Protein AF-A0A7X6Q719-F1 (afdb_monomer_lite)

Structure (mmCIF, N/CA/C/O backbone):
data_AF-A0A7X6Q719-F1
#
_entry.id   AF-A0A7X6Q719-F1
#
loop_
_atom_site.group_PDB
_atom_site.id
_atom_site.type_symbol
_atom_site.label_atom_id
_atom_site.label_alt_id
_atom_site.label_comp_id
_atom_site.label_asym_id
_atom_site.label_entity_id
_atom_site.label_seq_id
_atom_site.pdbx_PDB_ins_code
_atom_site.Cartn_x
_atom_site.Cartn_y
_atom_site.Cartn_z
_atom_site.occupancy
_atom_site.B_iso_or_equiv
_atom_site.auth_seq_id
_atom_site.auth_comp_id
_atom_site.auth_asym_id
_atom_site.auth_atom_id
_atom_site.pdbx_PDB_model_num
ATOM 1 N N . PRO A 1 1 ? -4.187 -2.356 -9.863 1.00 66.06 1 PRO A N 1
ATOM 2 C CA . PRO A 1 1 ? -3.577 -2.610 -11.192 1.00 66.06 1 PRO A CA 1
ATOM 3 C C . PRO A 1 1 ? -4.360 -3.713 -11.896 1.00 66.06 1 PRO A C 1
ATOM 5 O O . PRO A 1 1 ? -4.771 -4.642 -11.211 1.00 66.06 1 PRO A O 1
ATOM 8 N N . LYS A 1 2 ? -4.589 -3.619 -13.209 1.00 73.00 2 LYS A N 1
ATOM 9 C CA . LYS A 1 2 ? -5.275 -4.695 -13.951 1.00 73.00 2 LYS A CA 1
ATOM 10 C C . LYS A 1 2 ? -4.465 -5.999 -13.998 1.00 73.00 2 LYS A C 1
ATOM 12 O O . LYS A 1 2 ? -5.029 -7.074 -14.145 1.00 73.00 2 LYS A O 1
ATOM 17 N N . ILE A 1 3 ? -3.143 -5.902 -13.856 1.00 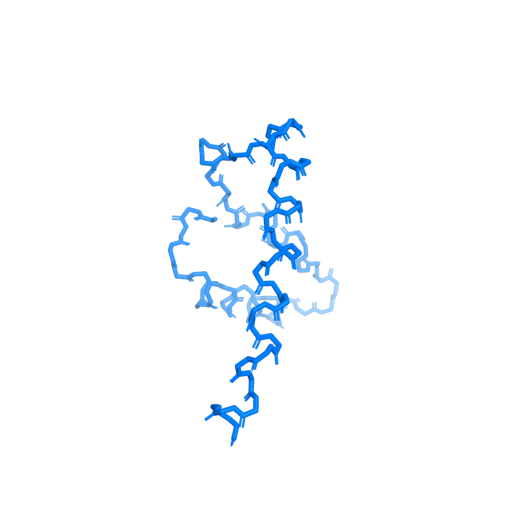75.69 3 ILE A N 1
ATOM 18 C CA . ILE A 1 3 ? -2.239 -7.053 -13.785 1.00 75.69 3 ILE A CA 1
ATOM 19 C C . ILE A 1 3 ? -2.134 -7.512 -12.325 1.00 75.69 3 ILE A C 1
ATOM 21 O O . ILE A 1 3 ? -1.744 -6.728 -11.457 1.00 75.69 3 ILE A O 1
ATOM 25 N N . GLY A 1 4 ? -2.466 -8.781 -12.061 1.00 73.81 4 GLY A N 1
ATOM 26 C CA . GLY A 1 4 ? -2.432 -9.377 -10.718 1.00 73.81 4 GLY A CA 1
ATOM 27 C C . GLY A 1 4 ? -1.021 -9.604 -10.157 1.00 73.81 4 GLY A C 1
ATOM 28 O O . GLY A 1 4 ? -0.826 -9.603 -8.945 1.00 73.81 4 GLY A O 1
ATOM 29 N N . GLU A 1 5 ? -0.010 -9.724 -11.019 1.00 79.38 5 GLU A N 1
ATOM 30 C CA . GLU A 1 5 ? 1.396 -9.941 -10.644 1.00 79.38 5 GLU A CA 1
ATOM 31 C C . GLU A 1 5 ? 2.146 -8.616 -10.413 1.00 79.38 5 GLU A C 1
ATOM 33 O O . GLU A 1 5 ? 3.153 -8.312 -11.056 1.00 79.38 5 GLU A O 1
ATOM 38 N N . ALA A 1 6 ? 1.646 -7.796 -9.483 1.00 82.94 6 ALA A N 1
ATOM 39 C CA . ALA A 1 6 ? 2.132 -6.428 -9.276 1.00 82.94 6 ALA A CA 1
ATOM 40 C C . ALA A 1 6 ? 3.638 -6.341 -8.947 1.00 82.94 6 ALA A C 1
ATOM 42 O O . ALA A 1 6 ? 4.313 -5.420 -9.403 1.00 82.94 6 ALA A O 1
ATOM 43 N N . ALA A 1 7 ? 4.176 -7.308 -8.194 1.00 86.94 7 ALA A N 1
ATOM 44 C CA . ALA A 1 7 ? 5.590 -7.324 -7.816 1.00 86.94 7 ALA A CA 1
ATOM 45 C C . ALA A 1 7 ? 6.519 -7.618 -9.009 1.00 86.94 7 ALA A C 1
ATOM 47 O O . ALA A 1 7 ? 7.491 -6.895 -9.224 1.00 86.94 7 ALA A O 1
ATOM 48 N N . ALA A 1 8 ? 6.204 -8.644 -9.808 1.00 90.75 8 ALA A N 1
ATOM 49 C CA . ALA A 1 8 ? 6.997 -9.006 -10.984 1.00 90.75 8 ALA A CA 1
ATOM 50 C C . ALA A 1 8 ? 6.945 -7.904 -12.053 1.00 90.75 8 ALA A C 1
ATOM 52 O O . ALA A 1 8 ? 7.976 -7.522 -12.608 1.00 90.75 8 ALA A O 1
ATOM 53 N N . PHE A 1 9 ? 5.758 -7.334 -12.279 1.00 92.00 9 PHE A N 1
ATOM 54 C CA . PHE A 1 9 ? 5.580 -6.228 -13.214 1.00 92.00 9 PHE A CA 1
ATOM 55 C C . PHE A 1 9 ? 6.346 -4.971 -12.777 1.00 92.00 9 PHE A C 1
ATOM 57 O O . PHE A 1 9 ? 7.038 -4.361 -13.589 1.00 92.00 9 PHE A O 1
ATOM 64 N N . GLY A 1 10 ? 6.316 -4.632 -11.485 1.00 92.56 10 GLY A N 1
ATOM 65 C CA . GLY A 1 10 ? 7.120 -3.538 -10.935 1.00 92.56 10 GLY A CA 1
ATOM 66 C C . GLY A 1 10 ? 8.623 -3.739 -11.153 1.00 92.56 10 GLY A C 1
ATOM 67 O O . GLY A 1 10 ? 9.306 -2.811 -11.583 1.00 92.56 10 GLY A O 1
ATOM 68 N N . GLY A 1 11 ? 9.127 -4.960 -10.942 1.00 93.88 11 GLY A N 1
ATOM 69 C CA . GLY A 1 11 ? 10.52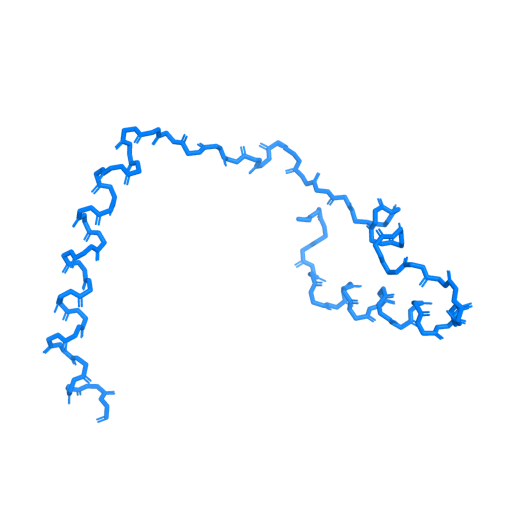6 -5.301 -11.218 1.00 93.88 11 GLY A CA 1
ATOM 70 C C . GLY A 1 11 ? 10.906 -5.135 -12.695 1.00 93.88 11 GLY A C 1
ATOM 71 O O . GLY A 1 11 ? 11.978 -4.613 -13.001 1.00 93.88 11 GLY A O 1
ATOM 72 N N . ALA A 1 12 ? 10.015 -5.499 -13.620 1.00 94.62 12 ALA A N 1
ATOM 73 C CA . ALA A 1 12 ? 10.230 -5.297 -15.052 1.00 94.62 12 ALA A CA 1
ATOM 74 C C . ALA A 1 12 ? 10.292 -3.805 -15.434 1.00 94.62 12 ALA A C 1
ATOM 76 O O . ALA A 1 12 ? 11.176 -3.408 -16.193 1.00 94.62 12 ALA A O 1
ATOM 77 N N . LEU A 1 13 ? 9.415 -2.963 -14.873 1.00 94.44 13 LEU A N 1
ATOM 78 C CA . LEU A 1 13 ? 9.437 -1.511 -15.102 1.00 94.44 13 LEU A CA 1
ATOM 79 C C . LEU A 1 13 ? 10.711 -0.859 -14.547 1.00 94.44 13 LEU A C 1
ATOM 81 O O . LEU A 1 13 ? 11.279 0.027 -15.183 1.00 94.44 13 LEU A O 1
ATOM 85 N N . GLN A 1 14 ? 11.196 -1.322 -13.392 1.00 95.06 14 GLN A N 1
ATOM 86 C CA . GLN A 1 14 ? 12.468 -0.867 -12.823 1.00 95.06 14 GLN A CA 1
ATOM 87 C C . GLN A 1 14 ? 13.662 -1.270 -13.696 1.00 95.06 14 GLN A C 1
ATOM 89 O O . GLN A 1 14 ? 14.538 -0.446 -13.947 1.00 95.06 14 GLN A O 1
ATOM 94 N N . ALA A 1 15 ? 13.684 -2.503 -14.211 1.00 96.19 15 ALA A N 1
ATOM 95 C CA . ALA A 1 15 ? 14.714 -2.944 -15.149 1.00 96.19 15 ALA A CA 1
ATOM 96 C C . ALA A 1 15 ? 14.687 -2.130 -16.455 1.00 96.19 15 ALA A C 1
ATOM 98 O O . ALA A 1 15 ? 15.737 -1.748 -16.971 1.00 96.19 15 ALA A O 1
ATOM 99 N N . TYR A 1 16 ? 13.491 -1.818 -16.957 1.00 95.31 16 TYR A N 1
ATOM 100 C CA . TYR A 1 16 ? 13.306 -0.974 -18.134 1.00 95.31 16 TYR A CA 1
ATOM 101 C C . TYR A 1 16 ? 13.788 0.465 -17.9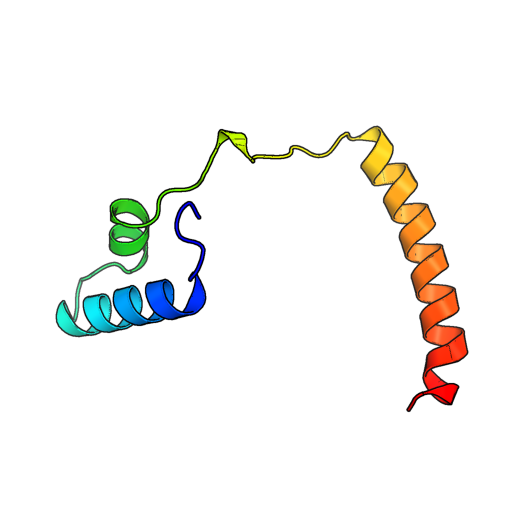02 1.00 95.31 16 TYR A C 1
ATOM 103 O O . TYR A 1 16 ? 14.483 1.026 -18.744 1.00 95.31 16 TYR A O 1
ATOM 111 N N . TRP A 1 17 ? 13.517 1.041 -16.731 1.00 96.50 17 TRP A N 1
ATOM 112 C CA . TRP A 1 17 ? 14.047 2.351 -16.352 1.00 96.50 17 TRP A CA 1
ATOM 113 C C . TRP A 1 17 ? 15.581 2.372 -16.307 1.00 96.50 17 TRP A C 1
ATOM 115 O O . TRP A 1 17 ? 16.197 3.269 -16.881 1.00 96.50 17 TRP A O 1
ATOM 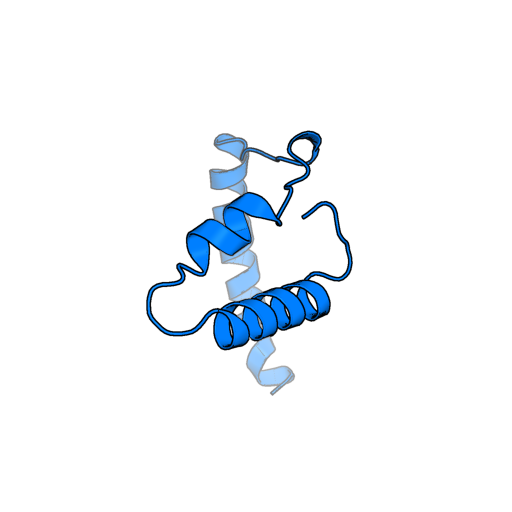125 N N . CYS A 1 18 ? 16.206 1.348 -15.716 1.00 95.50 18 CYS A N 1
ATOM 126 C CA . CYS A 1 18 ? 17.664 1.203 -15.721 1.00 95.50 18 CYS A CA 1
ATOM 127 C C . CYS A 1 18 ? 18.246 1.118 -17.143 1.00 95.50 18 CYS A C 1
ATOM 129 O O . CYS A 1 18 ? 19.352 1.602 -17.374 1.00 95.50 18 CYS A O 1
ATOM 131 N N . LEU A 1 19 ? 17.517 0.514 -18.089 1.00 95.94 19 LEU A N 1
ATOM 132 C CA . LEU A 1 19 ? 17.933 0.417 -19.490 1.00 95.94 19 LEU A CA 1
ATOM 133 C C . LEU A 1 19 ? 17.885 1.772 -20.212 1.00 95.94 19 LEU A C 1
ATOM 135 O O . LEU A 1 19 ? 18.759 2.049 -21.030 1.00 95.94 19 LEU A O 1
ATOM 139 N N . LEU A 1 20 ? 16.879 2.604 -19.927 1.00 94.06 20 LEU A N 1
ATOM 140 C CA . LEU A 1 20 ? 16.734 3.929 -20.540 1.00 94.06 20 LEU A CA 1
ATOM 141 C C . LEU A 1 20 ? 17.784 4.932 -20.036 1.00 94.06 20 LEU A C 1
ATOM 143 O O . LEU A 1 20 ? 18.170 5.834 -20.777 1.00 94.06 20 LEU A O 1
ATOM 147 N N . GLY A 1 21 ? 18.286 4.745 -18.813 1.00 89.75 21 GLY A N 1
ATOM 148 C CA . GLY A 1 21 ? 19.417 5.498 -18.278 1.00 89.75 21 GLY A CA 1
ATOM 149 C C . GLY A 1 21 ? 19.078 6.922 -17.824 1.00 89.75 21 GLY A C 1
ATOM 150 O O . GLY A 1 21 ? 17.941 7.242 -17.468 1.00 89.75 21 GLY A O 1
ATOM 151 N N . GLU A 1 22 ? 20.102 7.778 -17.771 1.00 86.19 22 GLU A N 1
ATOM 152 C CA . GLU A 1 22 ? 19.981 9.141 -17.243 1.00 86.19 22 GLU A CA 1
ATOM 153 C C . GLU A 1 22 ? 19.021 9.996 -18.087 1.00 86.19 22 GLU A C 1
ATOM 155 O O . GLU A 1 22 ? 19.199 10.160 -19.292 1.00 86.19 22 GLU A O 1
ATOM 160 N N . GLY A 1 23 ? 18.001 10.559 -17.430 1.00 84.75 23 GLY A N 1
ATOM 161 C CA . GLY A 1 23 ? 16.972 11.401 -18.052 1.00 84.75 23 GLY A CA 1
ATOM 162 C C . GLY A 1 23 ? 15.599 10.739 -18.174 1.00 84.75 23 GLY A C 1
ATOM 163 O O . GLY A 1 23 ? 14.613 11.443 -18.374 1.00 84.75 23 GLY A O 1
ATOM 164 N N . ALA A 1 24 ? 15.500 9.420 -17.989 1.00 90.25 24 ALA A N 1
ATOM 165 C CA . ALA A 1 24 ? 14.216 8.729 -17.974 1.00 90.25 24 ALA A CA 1
ATOM 166 C C . ALA A 1 24 ? 13.485 8.918 -16.634 1.00 90.25 24 ALA A C 1
ATOM 168 O O . ALA A 1 24 ? 14.040 8.668 -15.559 1.00 90.25 24 ALA A O 1
ATOM 169 N N . SER A 1 25 ? 12.212 9.311 -16.688 1.00 95.19 25 SER A N 1
ATOM 170 C CA . SER A 1 25 ? 11.352 9.408 -15.510 1.00 95.19 25 SER A CA 1
ATOM 171 C C . SER A 1 25 ? 10.626 8.090 -15.266 1.00 95.19 25 SER A C 1
ATOM 173 O O . SER A 1 25 ? 9.764 7.683 -16.045 1.00 95.19 25 SER A O 1
ATOM 175 N N . ILE A 1 26 ? 10.901 7.444 -14.131 1.00 94.12 26 ILE A N 1
ATOM 176 C CA . ILE A 1 26 ? 10.140 6.259 -13.709 1.00 94.12 26 ILE A CA 1
ATOM 177 C C . ILE A 1 26 ? 8.637 6.557 -13.584 1.00 94.12 26 ILE A C 1
ATOM 179 O O . ILE A 1 26 ? 7.813 5.683 -13.83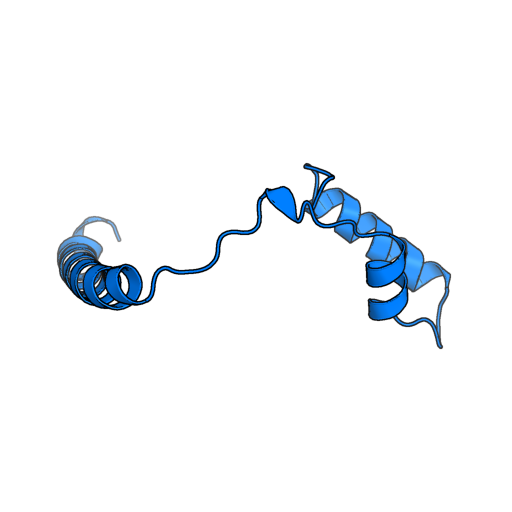7 1.00 94.12 26 ILE A O 1
ATOM 183 N N . ALA A 1 27 ? 8.261 7.794 -13.245 1.00 94.31 27 ALA A N 1
ATOM 184 C CA . ALA A 1 27 ? 6.860 8.192 -13.145 1.00 94.31 27 ALA A CA 1
ATOM 185 C C . ALA A 1 27 ? 6.165 8.213 -14.516 1.00 94.31 27 ALA A C 1
ATOM 187 O O . ALA A 1 27 ? 5.010 7.802 -14.614 1.00 94.31 27 ALA A O 1
ATOM 188 N N . GLU A 1 28 ? 6.861 8.646 -15.570 1.00 94.94 28 GLU A N 1
ATOM 189 C CA . GLU A 1 28 ? 6.331 8.634 -16.941 1.00 94.94 28 GLU A CA 1
ATOM 190 C C . GLU A 1 28 ? 6.168 7.196 -17.443 1.00 94.94 28 GLU A C 1
ATOM 192 O O . GLU A 1 28 ? 5.091 6.836 -17.908 1.00 94.94 28 GLU A O 1
ATOM 197 N N . ILE A 1 29 ? 7.175 6.345 -17.217 1.00 94.44 29 ILE A N 1
ATOM 198 C CA . ILE A 1 29 ? 7.145 4.908 -17.544 1.00 94.44 29 ILE A CA 1
ATOM 199 C C . ILE A 1 29 ? 5.967 4.209 -16.849 1.00 94.44 29 ILE A C 1
ATOM 201 O O . ILE A 1 29 ? 5.218 3.450 -17.460 1.00 94.44 29 ILE A O 1
ATOM 205 N N . VAL A 1 30 ? 5.776 4.468 -15.553 1.00 94.00 30 VAL A N 1
ATOM 206 C CA . VAL A 1 30 ? 4.647 3.920 -14.790 1.00 94.00 30 VAL A CA 1
ATOM 207 C C . VAL A 1 30 ? 3.317 4.443 -15.330 1.00 94.00 30 VAL A C 1
ATOM 209 O O . VAL A 1 30 ? 2.377 3.667 -15.455 1.00 94.00 30 VAL A O 1
ATOM 212 N N . THR A 1 31 ? 3.228 5.728 -15.672 1.00 92.69 31 THR A N 1
ATOM 213 C CA . THR A 1 31 ? 2.001 6.325 -16.223 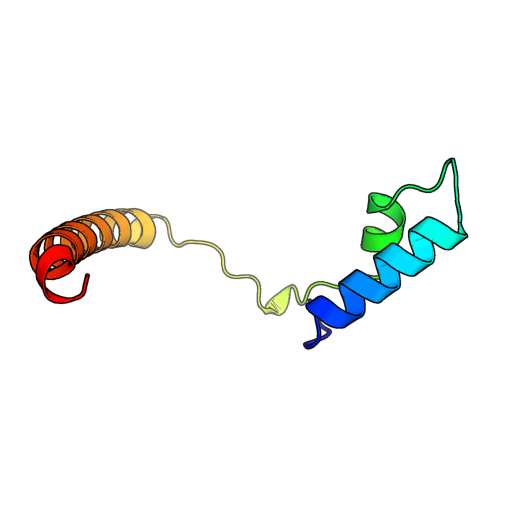1.00 92.69 31 THR A CA 1
ATOM 214 C C . THR A 1 31 ? 1.632 5.719 -17.578 1.00 92.69 31 THR A C 1
ATOM 216 O O . THR A 1 31 ? 0.450 5.518 -17.847 1.00 92.69 31 THR A O 1
ATOM 219 N N . GLU A 1 32 ? 2.624 5.402 -18.410 1.00 93.06 32 GLU A N 1
ATOM 220 C CA . GLU A 1 32 ? 2.429 4.779 -19.721 1.00 93.06 32 GLU A CA 1
ATOM 221 C C . GLU A 1 32 ? 1.990 3.310 -19.619 1.00 93.06 32 GLU A C 1
ATOM 223 O O . GLU A 1 32 ? 1.141 2.866 -20.391 1.00 93.06 32 GLU A O 1
ATOM 228 N N . HIS A 1 33 ? 2.541 2.550 -18.667 1.00 90.19 33 HIS A N 1
ATOM 229 C CA . HIS A 1 33 ? 2.375 1.092 -18.638 1.00 90.19 33 HIS A CA 1
ATOM 230 C C . HIS A 1 33 ? 1.444 0.560 -17.539 1.00 90.19 33 HIS A C 1
ATOM 232 O O . HIS A 1 33 ? 0.993 -0.585 -17.624 1.00 90.19 33 HIS A O 1
ATOM 238 N N . VAL A 1 34 ? 1.142 1.334 -16.492 1.00 90.75 34 VAL A N 1
ATOM 239 C CA . VAL A 1 34 ? 0.292 0.879 -15.382 1.00 90.75 34 VAL A CA 1
ATOM 240 C C . VAL A 1 34 ? -1.147 1.341 -15.572 1.00 90.75 34 VAL A C 1
ATOM 242 O O . VAL A 1 34 ? -1.505 2.487 -15.309 1.00 90.75 34 VAL A O 1
ATOM 245 N N . GLU A 1 35 ? -2.022 0.395 -15.906 1.00 89.44 35 GLU A N 1
ATOM 246 C CA . GLU A 1 35 ? -3.464 0.622 -15.894 1.00 89.44 35 GLU A CA 1
ATOM 247 C C . GLU A 1 35 ? -4.097 0.232 -14.553 1.00 89.44 35 GLU A C 1
ATOM 249 O O . GLU A 1 35 ? -3.959 -0.893 -14.050 1.00 89.44 35 GLU A O 1
ATOM 254 N N . LEU A 1 36 ? -4.852 1.168 -13.978 1.00 84.94 36 LEU A N 1
ATOM 255 C CA . LEU A 1 36 ? -5.682 0.926 -12.803 1.00 84.94 36 LEU A CA 1
ATOM 256 C C . LEU A 1 36 ? -7.092 0.515 -13.229 1.00 84.94 36 LEU A C 1
ATOM 258 O O . LEU A 1 36 ? -7.703 1.134 -14.100 1.00 84.94 36 LEU A O 1
ATOM 262 N N . GLU A 1 37 ? -7.627 -0.509 -12.573 1.00 85.75 37 GLU A N 1
ATOM 263 C CA . GLU A 1 37 ? -9.031 -0.880 -12.698 1.00 85.75 37 GLU A CA 1
ATOM 264 C C . GLU A 1 37 ? -9.882 0.127 -11.917 1.00 85.75 37 GLU A C 1
ATOM 266 O O . GLU A 1 37 ? -10.065 0.017 -10.707 1.00 85.75 37 GLU A O 1
ATOM 271 N N . ARG A 1 38 ? -10.340 1.174 -12.610 1.00 79.94 38 ARG A N 1
ATOM 272 C CA . ARG A 1 38 ? -11.094 2.275 -11.992 1.00 79.94 38 ARG A CA 1
ATOM 273 C C . ARG A 1 38 ? -12.477 1.850 -11.500 1.00 79.94 38 ARG A C 1
ATOM 275 O O . ARG A 1 38 ? -12.999 2.481 -10.593 1.00 79.94 38 ARG A O 1
ATOM 282 N N . GLU A 1 39 ? -13.045 0.790 -12.069 1.00 81.75 39 GLU A N 1
ATOM 283 C CA . GLU A 1 39 ? -14.339 0.235 -11.647 1.00 81.75 39 GLU A CA 1
ATOM 284 C C . GLU A 1 39 ? -14.272 -0.395 -10.248 1.00 81.75 39 GLU A C 1
ATOM 286 O O . GLU A 1 39 ? -15.262 -0.394 -9.524 1.00 81.75 39 GLU A O 1
ATOM 291 N N . SER A 1 40 ? -13.081 -0.830 -9.829 1.00 80.44 40 SER A N 1
ATOM 292 C CA . SER A 1 40 ? -12.800 -1.337 -8.481 1.00 80.44 40 SER A CA 1
ATOM 293 C C . SER A 1 40 ? -12.454 -0.224 -7.481 1.00 80.44 40 SER A C 1
ATOM 295 O O . SER A 1 40 ? -12.056 -0.504 -6.348 1.00 80.44 40 SER A O 1
ATOM 297 N N . ALA A 1 41 ? -12.563 1.051 -7.872 1.00 83.56 41 ALA A N 1
ATOM 298 C CA . ALA A 1 41 ? -12.317 2.158 -6.959 1.00 83.56 41 ALA A CA 1
ATOM 299 C C . ALA A 1 41 ? -13.412 2.213 -5.884 1.00 83.56 41 ALA A C 1
ATOM 301 O O . ALA A 1 41 ? -14.594 2.368 -6.182 1.00 83.56 41 ALA A O 1
ATOM 302 N N . CYS A 1 42 ? -13.004 2.136 -4.619 1.00 87.56 42 CYS A N 1
ATOM 303 C CA . CYS A 1 42 ? -13.887 2.333 -3.478 1.00 87.56 42 CYS A CA 1
ATOM 304 C C . CYS A 1 42 ? -13.562 3.676 -2.826 1.00 87.56 42 CYS A C 1
ATOM 306 O O . CYS A 1 42 ? -12.415 3.934 -2.456 1.00 87.56 42 CYS A O 1
ATOM 308 N N . LEU A 1 43 ? -14.572 4.535 -2.698 1.00 89.31 43 LEU A N 1
ATOM 309 C CA . LEU A 1 43 ? -14.462 5.775 -1.943 1.00 89.31 43 LEU A CA 1
ATOM 310 C C . LEU A 1 43 ? -15.001 5.550 -0.529 1.00 89.31 43 LEU A C 1
ATOM 312 O O . LEU A 1 43 ? -16.022 4.878 -0.366 1.00 89.31 43 LEU A O 1
ATOM 316 N N . PRO A 1 44 ? -14.339 6.101 0.500 1.00 90.94 44 PRO A N 1
ATOM 317 C CA . PRO A 1 44 ? -14.804 5.941 1.864 1.00 90.94 44 PRO A CA 1
ATOM 318 C C . PRO A 1 44 ? -16.167 6.612 2.059 1.00 90.94 44 PRO A C 1
ATOM 320 O O . PRO A 1 44 ? -16.397 7.735 1.611 1.00 90.94 44 PRO A O 1
ATOM 323 N N . ILE A 1 45 ? -17.047 5.934 2.791 1.00 95.62 45 ILE A N 1
ATOM 324 C CA . ILE A 1 45 ? -18.285 6.516 3.313 1.00 95.62 45 ILE A CA 1
ATOM 325 C C . ILE A 1 45 ? -17.918 7.249 4.604 1.00 95.62 45 ILE A C 1
ATOM 327 O O . ILE A 1 45 ? -17.440 6.620 5.547 1.00 95.62 45 ILE A O 1
ATOM 331 N N . GLU A 1 46 ? -18.108 8.570 4.647 1.00 93.81 46 GLU A N 1
ATOM 332 C CA . GLU A 1 46 ? -17.598 9.421 5.737 1.00 93.81 46 GLU A CA 1
ATOM 333 C C . GLU A 1 46 ? -18.083 8.980 7.130 1.00 93.81 46 GLU A C 1
ATOM 335 O O . GLU A 1 46 ? -17.324 9.005 8.099 1.00 93.81 46 GLU A O 1
ATOM 340 N N . GLU A 1 47 ? -19.337 8.542 7.228 1.00 93.38 47 GLU A N 1
ATOM 341 C CA . GLU A 1 47 ? -19.923 8.020 8.463 1.00 93.38 47 GLU A CA 1
ATOM 342 C C . GLU A 1 47 ? -19.203 6.749 8.936 1.00 93.38 47 GLU A C 1
ATOM 344 O O . GLU A 1 47 ? -18.712 6.696 10.065 1.00 93.38 47 GLU A O 1
ATOM 349 N N . ASN A 1 48 ? -18.997 5.789 8.029 1.00 95.44 48 ASN A N 1
ATOM 350 C CA . ASN A 1 48 ? -18.295 4.541 8.327 1.00 95.44 48 ASN A CA 1
ATOM 351 C C . ASN A 1 48 ? -16.843 4.780 8.756 1.00 95.44 48 ASN A C 1
ATOM 353 O O . ASN A 1 48 ? -16.314 4.013 9.553 1.00 95.44 48 ASN A O 1
ATOM 357 N N . VAL A 1 49 ? -16.180 5.833 8.261 1.00 95.31 49 VAL A N 1
ATOM 358 C CA . VAL A 1 49 ? -14.813 6.177 8.693 1.00 95.31 49 VAL A CA 1
ATOM 359 C C . VAL A 1 49 ? -14.782 6.509 10.186 1.00 95.31 49 VAL A C 1
ATOM 361 O O . VAL A 1 49 ? -13.885 6.053 10.898 1.00 95.31 49 VAL A O 1
ATOM 364 N N . LYS A 1 50 ? -15.765 7.275 10.675 1.00 94.19 50 LYS A N 1
ATOM 365 C CA . LYS A 1 50 ? -15.859 7.673 12.090 1.00 94.19 50 LYS A CA 1
ATOM 366 C C . LYS A 1 50 ? -16.141 6.465 12.982 1.00 94.19 50 LYS A C 1
ATOM 368 O O . LYS A 1 50 ? -15.468 6.285 13.997 1.00 94.19 50 LYS A O 1
ATOM 373 N N . GLU A 1 51 ? -17.080 5.613 12.581 1.00 96.25 51 GLU A N 1
ATOM 374 C CA . GLU A 1 51 ? -17.418 4.392 13.320 1.00 96.25 51 GLU A CA 1
ATOM 375 C C . GLU A 1 51 ? -16.264 3.381 13.324 1.00 96.25 51 GLU A C 1
ATOM 377 O O . GLU A 1 51 ? -15.889 2.854 14.376 1.00 96.25 51 GLU A O 1
ATOM 382 N N . TYR A 1 52 ? -15.634 3.166 12.165 1.00 96.12 52 TYR A N 1
ATOM 383 C CA . TYR A 1 52 ? -14.499 2.258 12.033 1.00 96.12 52 TYR A CA 1
ATOM 384 C C . TYR A 1 52 ? -13.303 2.719 12.864 1.00 96.12 52 TYR A C 1
ATOM 386 O O . TYR A 1 52 ? -12.641 1.891 13.485 1.00 96.12 52 TYR A O 1
ATOM 394 N N . ALA A 1 53 ? -13.039 4.027 12.950 1.00 96.25 53 ALA A N 1
ATOM 395 C CA . ALA A 1 53 ? -11.971 4.554 13.796 1.00 96.25 53 ALA A CA 1
ATOM 396 C C . ALA A 1 53 ? -12.162 4.166 15.274 1.00 96.25 53 ALA A C 1
ATOM 398 O O . ALA A 1 53 ? -11.210 3.731 15.924 1.00 96.25 53 ALA A O 1
ATOM 399 N N . ALA A 1 54 ? -13.388 4.257 15.800 1.00 96.25 54 ALA A N 1
ATOM 400 C CA . ALA A 1 54 ? -13.694 3.841 17.170 1.00 96.25 54 ALA A CA 1
ATOM 401 C C . ALA A 1 54 ? -13.535 2.320 17.370 1.00 96.25 54 ALA A C 1
ATOM 403 O O . ALA A 1 54 ? -12.950 1.875 18.367 1.00 96.25 54 ALA A O 1
ATOM 404 N N . ALA A 1 55 ? -14.001 1.520 16.408 1.00 96.81 55 ALA A N 1
ATOM 405 C CA . ALA A 1 55 ? -13.836 0.067 16.426 1.00 96.81 55 ALA A CA 1
ATOM 406 C C . ALA A 1 55 ? -12.352 -0.343 16.369 1.00 96.81 55 ALA A C 1
ATOM 408 O O . ALA A 1 55 ? -11.908 -1.187 17.147 1.00 96.81 55 ALA A O 1
ATOM 409 N N . TYR A 1 56 ? -11.560 0.311 15.519 1.00 96.94 56 TYR A N 1
ATOM 410 C CA . TYR A 1 56 ? -10.129 0.059 15.366 1.00 96.94 56 TYR A CA 1
ATOM 411 C C . TYR A 1 56 ? -9.341 0.369 16.645 1.00 96.94 56 TYR A C 1
ATOM 413 O O . TYR A 1 56 ? -8.484 -0.415 17.048 1.00 96.94 56 TYR A O 1
ATOM 421 N N . GLN A 1 57 ? -9.675 1.453 17.354 1.00 97.50 57 GLN A N 1
ATOM 422 C CA . GLN A 1 57 ? -9.072 1.745 18.662 1.00 97.50 57 GLN A CA 1
ATOM 423 C C . GLN A 1 57 ? -9.374 0.659 19.699 1.00 97.50 57 GLN A C 1
ATOM 425 O O . GLN A 1 57 ? -8.520 0.310 20.511 1.00 97.50 57 GLN A O 1
ATOM 430 N N . THR A 1 58 ? -10.583 0.104 19.672 1.00 96.38 58 THR A N 1
ATOM 431 C CA . THR A 1 58 ? -10.955 -1.016 20.543 1.00 96.38 58 THR A CA 1
ATOM 432 C C . THR A 1 58 ? -10.157 -2.275 20.198 1.00 96.38 58 THR A C 1
ATOM 434 O O . THR A 1 58 ? -9.611 -2.911 21.096 1.00 96.38 58 THR A O 1
ATOM 437 N N . TYR A 1 59 ? -10.012 -2.590 18.909 1.00 95.94 59 TYR A N 1
ATOM 438 C CA . TYR A 1 59 ? -9.161 -3.683 18.435 1.00 95.94 59 TYR A CA 1
ATOM 439 C C . TYR A 1 59 ? -7.713 -3.541 18.924 1.00 95.94 59 TYR A C 1
ATOM 441 O O . TYR A 1 59 ? -7.179 -4.480 19.509 1.00 95.94 59 TYR A O 1
ATOM 449 N N . LEU A 1 60 ? -7.100 -2.361 18.770 1.00 96.19 60 LEU A N 1
ATOM 450 C CA . LEU A 1 60 ? -5.714 -2.124 19.193 1.00 96.19 60 LEU A CA 1
ATOM 451 C C . LEU A 1 60 ? -5.504 -2.338 20.696 1.00 96.19 60 LEU A C 1
ATOM 453 O O . LEU A 1 60 ? -4.483 -2.897 21.091 1.00 96.19 60 LEU A O 1
ATOM 457 N N . LYS A 1 61 ? -6.475 -1.952 21.535 1.00 95.75 61 LYS A N 1
ATOM 458 C CA . LYS A 1 61 ? -6.421 -2.230 22.980 1.00 95.75 61 LYS A CA 1
ATOM 459 C C . LYS A 1 61 ? -6.349 -3.727 23.260 1.00 95.75 61 LYS A C 1
ATOM 461 O O . LYS A 1 61 ? -5.569 -4.146 24.107 1.00 95.75 61 LYS A O 1
ATOM 466 N N . TYR A 1 62 ? -7.154 -4.524 22.559 1.00 94.25 62 TYR A N 1
ATOM 467 C CA . TYR A 1 62 ? -7.149 -5.973 22.737 1.00 94.25 62 TYR A CA 1
ATOM 468 C C . TYR A 1 62 ? -5.879 -6.621 22.198 1.00 94.25 62 TYR A C 1
ATOM 470 O O . TYR A 1 62 ? -5.332 -7.479 22.880 1.00 94.25 62 TYR A O 1
ATOM 478 N N . VAL A 1 63 ? -5.387 -6.192 21.032 1.00 94.69 63 VAL A N 1
ATOM 479 C CA . VAL A 1 63 ? -4.111 -6.676 20.480 1.00 94.69 63 VAL A CA 1
ATOM 480 C C . VAL A 1 63 ? -2.976 -6.420 21.464 1.00 94.69 63 VAL A C 1
ATOM 482 O O . VAL A 1 63 ? -2.273 -7.356 21.819 1.00 94.69 63 VAL A O 1
ATOM 485 N N . SER A 1 64 ? -2.860 -5.193 21.977 1.00 93.19 64 SER A N 1
ATOM 486 C CA . SER A 1 64 ? -1.830 -4.844 22.960 1.00 93.19 64 SER A CA 1
ATOM 487 C C . SER A 1 64 ? -1.957 -5.657 24.255 1.00 93.19 64 SER A C 1
ATOM 489 O O . SER A 1 64 ? -0.950 -6.071 24.817 1.00 93.19 64 SER A O 1
ATOM 491 N N . ALA A 1 65 ? -3.180 -5.954 24.706 1.00 93.06 65 ALA A N 1
ATOM 492 C CA . ALA A 1 65 ? -3.401 -6.757 25.909 1.00 93.06 65 ALA A CA 1
ATOM 493 C C . ALA A 1 65 ? -2.980 -8.232 25.765 1.00 93.06 65 ALA A C 1
ATOM 495 O O . ALA A 1 65 ? -2.756 -8.892 26.777 1.00 93.06 65 ALA A O 1
ATOM 496 N N . VAL A 1 66 ? -2.907 -8.763 24.538 1.00 93.31 66 VAL A N 1
ATOM 497 C CA . VAL A 1 66 ? -2.511 -10.160 24.276 1.00 93.31 66 VAL A CA 1
ATOM 498 C C . VAL A 1 66 ? -1.127 -10.288 23.643 1.00 93.31 66 VAL A C 1
ATOM 500 O O . VAL A 1 66 ? -0.630 -11.401 23.517 1.00 93.31 66 VAL A O 1
ATOM 503 N N . GLU A 1 67 ? -0.493 -9.180 23.262 1.00 92.31 67 GLU A N 1
ATOM 504 C CA . GLU A 1 67 ? 0.812 -9.144 22.591 1.00 92.31 67 GLU A CA 1
ATOM 505 C C . GLU A 1 67 ? 1.900 -9.867 23.399 1.00 92.31 67 GLU A C 1
ATOM 507 O O . GLU A 1 67 ? 2.646 -10.678 22.849 1.00 92.31 67 GLU A O 1
ATOM 512 N N . GLU A 1 68 ? 1.917 -9.678 24.722 1.00 84.56 68 GLU A N 1
ATOM 513 C CA . GLU A 1 68 ? 2.864 -10.339 25.633 1.00 84.56 68 GLU A CA 1
ATOM 514 C C . GLU A 1 68 ? 2.688 -11.869 25.709 1.00 84.56 68 GLU A C 1
ATOM 516 O O . GLU A 1 68 ? 3.595 -12.569 26.147 1.00 84.56 68 GLU A O 1
ATOM 521 N N . ILE A 1 69 ? 1.540 -12.411 25.281 1.00 86.44 69 ILE A N 1
ATOM 522 C CA . ILE A 1 69 ? 1.260 -13.860 25.284 1.00 86.44 69 ILE A CA 1
ATOM 523 C C . ILE A 1 69 ? 1.824 -14.541 24.025 1.00 86.44 69 ILE A C 1
ATOM 525 O O . ILE A 1 69 ? 2.069 -15.747 24.032 1.00 86.44 69 ILE A O 1
ATOM 529 N N . PHE A 1 70 ? 2.026 -13.785 22.943 1.00 79.50 70 PHE A N 1
ATOM 530 C CA . PHE A 1 70 ? 2.438 -14.304 21.632 1.00 79.50 70 PHE A CA 1
ATOM 531 C C . PHE A 1 70 ? 3.835 -13.836 21.190 1.00 79.50 70 PHE A C 1
ATOM 533 O O . PHE A 1 70 ? 4.207 -14.080 20.040 1.00 79.50 70 PHE A O 1
ATOM 540 N N . SER A 1 71 ? 4.586 -13.182 22.084 1.00 58.41 71 SER A N 1
ATOM 541 C CA . SER A 1 71 ? 5.957 -12.701 21.853 1.00 58.41 71 SER A CA 1
ATOM 542 C C . SER A 1 71 ? 7.017 -13.646 22.414 1.00 58.41 71 SER A C 1
ATOM 544 O O . SER A 1 71 ? 6.807 -14.181 23.526 1.00 58.41 71 SER A O 1
#

pLDDT: mean 90.15, std 7.63, range [58.41, 97.5]

Secondary structure (DSSP, 8-state):
--SS-HHHHHHHHHHHHHHH-TT--HHHHHHHH----GGG--PPPHHHHHHHHHHHHHHHHHHHHHHTT--

Radius of gyration: 20.31 Å; chains: 1; bounding box: 40×26×46 Å

Foldseek 3Di:
DVDPPVPVVVVVLVVVQVVVDPPDDSVVSCVVPDDDPCVPDDDDDPVVVVVVVVVVVVVVVVCVVCVVVVD

Sequence (71 aa):
PKIGEAAAFGGALQAYWCLLGEGASIAEIVTEHVELERESACLPIEENVKEYAAAYQTYLKYVSAVEEIFS